Protein AF-A0A7S4ITC6-F1 (afdb_monomer)

Nearest PDB structures (foldseek):
  3l1w-assembly2_D  TM=6.563E-01  e=8.813E-04  Enterococcus faecalis
  4gyz-assembly8_H  TM=6.339E-01  e=5.397E-04  Mus musculus
  6ca4-assembly1_A  TM=6.425E-01  e=2.498E-03  Danio rerio
  5inn-assembly4_D  TM=6.369E-01  e=2.498E-03  Mus musculus
  5dv4-assembly1_A  TM=5.876E-01  e=3.394E-03  Homo sapiens

Radius of gyration: 16.25 Å; Cα contacts (8 Å, |Δi|>4): 247; chains: 1; bounding box: 43×25×54 Å

Solvent-accessible surface area (backbone atoms only — not comparable to full-atom values): 7903 Å² total; per-residue (Å²): 94,86,51,80,54,91,83,50,79,41,60,42,39,45,44,81,47,75,46,95,89,82,39,57,37,37,37,36,42,44,42,39,44,58,38,47,46,88,94,68,83,49,81,38,75,72,30,62,71,61,44,56,62,59,28,28,52,43,48,54,51,50,54,57,61,51,48,76,75,47,54,98,87,50,88,62,48,41,36,42,31,39,39,49,63,40,43,65,88,30,58,40,44,45,49,44,43,76,75,57,28,43,53,56,41,75,77,75,50,88,68,72,70,43,75,48,73,35,83,97,57,82,41,69,52,71,43,34,23,63,45,39,31,33,47,73,84,129

Secondary structure (DSSP, 8-state):
-EE--SSSSS-EEEEEEEETTTEEEEEEEEE---S--TTT----HHHHHHTHHHHHHHHHHHHHHHHTTS-TT-PPPEEEEEE-SS-TTSHHHHHHHHTTEEEHHHHH-----EEEEEGGGTEEEEE--EEEEEEPP-

Structure (mmCIF, N/CA/C/O backbone):
data_AF-A0A7S4ITC6-F1
#
_entry.id   AF-A0A7S4ITC6-F1
#
loop_
_atom_site.group_PDB
_atom_site.id
_atom_site.type_symbol
_a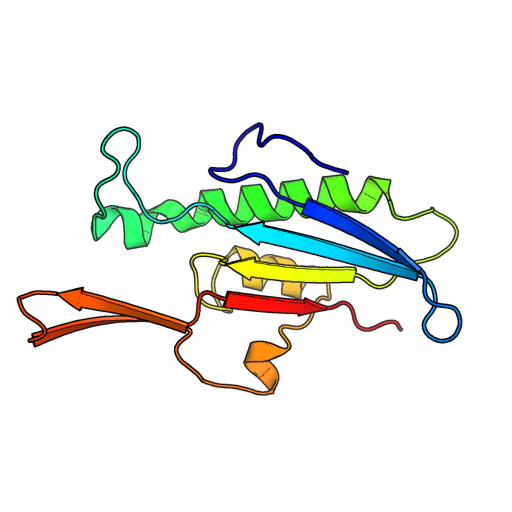tom_site.label_atom_id
_atom_site.label_alt_id
_atom_site.label_comp_id
_atom_site.label_asym_id
_atom_site.label_entity_id
_atom_site.label_seq_id
_atom_site.pdbx_PDB_ins_code
_atom_site.Cartn_x
_atom_site.Cartn_y
_atom_site.Cartn_z
_atom_site.occupancy
_atom_site.B_iso_or_equiv
_atom_site.auth_seq_id
_atom_site.auth_comp_id
_atom_site.auth_asym_id
_atom_site.auth_atom_id
_atom_site.pdbx_PDB_model_num
ATOM 1 N N . SER A 1 1 ? -0.073 11.551 12.555 1.00 52.06 1 SER A N 1
ATOM 2 C CA . SER A 1 1 ? 1.293 12.046 12.829 1.00 52.06 1 SER A CA 1
ATOM 3 C C . SER A 1 1 ? 2.057 12.149 11.516 1.00 52.06 1 SER A C 1
ATOM 5 O O . SER A 1 1 ? 1.748 11.417 10.582 1.00 52.06 1 SER A O 1
ATOM 7 N N . TRP A 1 2 ? 3.021 13.067 11.420 1.00 44.50 2 TRP A N 1
ATOM 8 C CA . TRP A 1 2 ? 3.967 13.130 10.300 1.00 44.50 2 TRP A CA 1
ATOM 9 C C . TRP A 1 2 ? 5.274 12.471 10.745 1.00 44.50 2 TRP A C 1
ATOM 11 O O . TRP A 1 2 ? 5.819 12.856 11.779 1.00 44.50 2 TRP A O 1
ATOM 21 N N . SER A 1 3 ? 5.737 11.466 10.004 1.00 51.53 3 SER A N 1
ATOM 22 C CA . SER A 1 3 ? 6.979 10.740 10.284 1.00 51.53 3 SER A CA 1
ATOM 23 C C . SER A 1 3 ? 7.919 10.953 9.092 1.00 51.53 3 SER A C 1
ATOM 25 O O . SER A 1 3 ? 7.565 10.578 7.968 1.00 51.53 3 SER A O 1
ATOM 27 N N . PRO A 1 4 ? 9.073 11.624 9.265 1.00 45.66 4 PRO A N 1
ATOM 28 C CA . PRO A 1 4 ? 10.032 11.764 8.186 1.00 45.66 4 PRO A CA 1
ATOM 29 C C . PRO A 1 4 ? 10.557 10.383 7.807 1.00 45.66 4 PRO A C 1
ATOM 31 O O . PRO A 1 4 ? 10.852 9.542 8.656 1.00 45.66 4 PRO A O 1
ATOM 34 N N . SER A 1 5 ? 10.708 10.161 6.509 1.00 45.00 5 SER A N 1
ATOM 35 C CA . SER A 1 5 ? 11.366 8.963 6.026 1.00 45.00 5 SER A CA 1
ATOM 36 C C . SER A 1 5 ? 12.790 8.867 6.604 1.00 45.00 5 SER A C 1
ATOM 38 O O . SER A 1 5 ? 13.606 9.770 6.427 1.00 45.00 5 SER A O 1
ATOM 40 N N . THR A 1 6 ? 13.107 7.741 7.243 1.00 44.84 6 THR A N 1
ATOM 41 C CA . THR A 1 6 ? 14.492 7.367 7.574 1.00 44.84 6 THR A CA 1
ATOM 42 C C . THR A 1 6 ? 15.151 6.535 6.466 1.00 44.84 6 THR A C 1
ATOM 44 O O . THR A 1 6 ? 16.336 6.234 6.567 1.00 44.84 6 THR A O 1
ATOM 47 N N . CYS A 1 7 ? 14.391 6.114 5.446 1.00 42.72 7 CYS A N 1
ATOM 48 C CA . CYS A 1 7 ? 14.840 5.162 4.416 1.00 42.72 7 CYS A CA 1
ATOM 49 C C . CYS A 1 7 ? 13.994 5.107 3.119 1.00 42.72 7 CYS A C 1
ATOM 51 O O . CYS A 1 7 ? 14.491 4.598 2.121 1.00 42.72 7 CYS A O 1
ATOM 53 N N . GLY A 1 8 ? 12.781 5.668 3.093 1.00 49.81 8 GLY A N 1
ATOM 54 C CA . GLY A 1 8 ? 11.960 5.836 1.885 1.00 49.81 8 GLY A CA 1
ATOM 55 C C . GLY A 1 8 ? 12.209 7.158 1.143 1.00 49.81 8 GLY A C 1
ATOM 56 O O . GLY A 1 8 ? 12.824 8.094 1.659 1.00 49.81 8 GLY A O 1
ATOM 57 N N . TRP A 1 9 ? 11.716 7.285 -0.086 1.00 56.00 9 TRP A N 1
ATOM 58 C CA . TRP A 1 9 ? 11.929 8.523 -0.851 1.00 56.00 9 TRP A CA 1
ATOM 59 C C . TRP A 1 9 ? 10.960 9.655 -0.490 1.00 56.00 9 TRP A C 1
ATOM 61 O O . TRP A 1 9 ? 11.309 10.828 -0.622 1.00 56.00 9 TRP A O 1
ATOM 71 N N . PHE A 1 10 ? 9.774 9.301 0.010 1.00 69.31 10 PHE A N 1
ATOM 72 C CA . PHE A 1 10 ? 8.707 10.236 0.357 1.00 69.31 10 PHE A CA 1
ATOM 73 C C . PHE A 1 10 ? 8.187 9.994 1.783 1.00 69.31 10 PHE A C 1
ATOM 75 O O . PHE A 1 10 ? 8.225 8.862 2.272 1.00 69.31 10 PHE A O 1
ATOM 82 N N . PRO A 1 11 ? 7.713 11.043 2.479 1.00 75.88 11 PRO A N 1
ATOM 83 C CA . PRO A 1 11 ? 7.089 10.891 3.788 1.00 75.88 11 PRO A CA 1
ATOM 84 C C . PRO A 1 11 ? 5.747 10.152 3.673 1.00 75.88 11 PRO A C 1
ATOM 86 O O . PRO A 1 11 ? 4.926 10.483 2.817 1.00 75.88 11 PRO A O 1
ATOM 89 N N . GLY A 1 12 ? 5.513 9.190 4.565 1.00 81.12 12 GLY A N 1
ATOM 90 C CA . GLY A 1 12 ? 4.211 8.554 4.773 1.00 81.12 12 GLY A CA 1
ATOM 91 C C . GLY A 1 12 ? 3.378 9.328 5.794 1.00 81.12 12 GLY A C 1
ATOM 92 O O . GLY A 1 12 ? 3.916 10.053 6.637 1.00 81.12 12 GLY A O 1
ATOM 93 N N . TRP A 1 13 ? 2.054 9.232 5.689 1.00 88.12 13 TRP A N 1
ATOM 94 C CA . TRP A 1 13 ? 1.126 9.920 6.590 1.00 88.12 13 TRP A CA 1
ATOM 95 C C . TRP A 1 13 ? 0.244 8.893 7.284 1.00 88.12 13 TRP A C 1
ATOM 97 O O . TRP A 1 13 ? -0.478 8.161 6.614 1.00 88.12 13 TRP A O 1
ATOM 107 N N . ILE A 1 14 ? 0.275 8.875 8.619 1.00 90.56 14 ILE A N 1
ATOM 108 C CA . ILE A 1 14 ? -0.646 8.076 9.432 1.00 90.56 14 ILE A CA 1
ATOM 109 C C . ILE A 1 14 ? -1.702 9.011 10.012 1.00 90.56 14 ILE A C 1
ATOM 111 O O . ILE A 1 14 ? -1.385 9.958 10.745 1.00 90.56 14 ILE A O 1
ATOM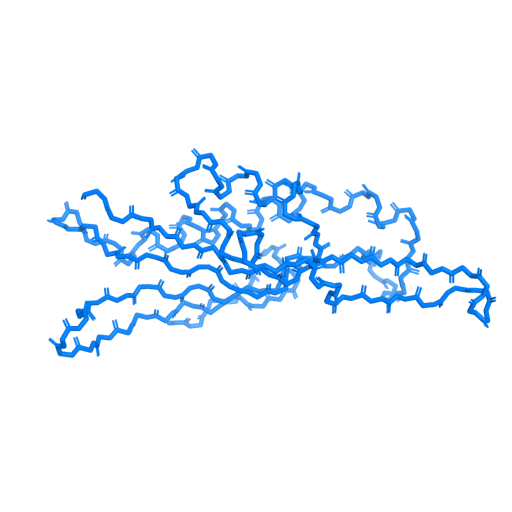 115 N N . VAL A 1 15 ? -2.960 8.737 9.696 1.00 92.38 15 VAL A N 1
ATOM 116 C CA . VAL A 1 15 ? -4.130 9.460 10.187 1.00 92.38 15 VAL A CA 1
ATOM 117 C C . VAL A 1 15 ? -5.005 8.479 10.951 1.00 92.38 15 VAL A C 1
ATOM 119 O O . VAL A 1 15 ? -5.475 7.498 10.391 1.00 92.38 15 VAL A O 1
ATOM 122 N N . GLN A 1 16 ? -5.238 8.758 12.229 1.00 92.56 16 GLN A N 1
ATOM 123 C CA . GLN A 1 16 ? -6.288 8.094 12.989 1.00 92.56 16 GLN A CA 1
ATOM 124 C C . GLN A 1 16 ? -7.537 8.964 12.899 1.00 92.56 16 GLN A C 1
ATOM 126 O O . GLN A 1 16 ? -7.557 10.080 13.420 1.00 92.56 16 GLN A O 1
ATOM 131 N N . ALA A 1 17 ? -8.547 8.470 12.194 1.00 91.38 17 ALA A N 1
ATOM 132 C CA . ALA A 1 17 ? -9.843 9.116 12.082 1.00 91.38 17 ALA A CA 1
ATOM 133 C C . ALA A 1 17 ? -10.830 8.442 13.034 1.00 91.38 17 ALA A C 1
ATOM 135 O O . ALA A 1 17 ? -10.739 7.240 13.289 1.00 91.38 17 ALA A O 1
ATOM 136 N N . LYS A 1 18 ? -11.770 9.224 13.558 1.00 92.62 18 LYS A N 1
ATOM 137 C CA . LYS A 1 18 ? -12.880 8.730 14.365 1.00 92.62 18 LYS A CA 1
ATOM 138 C C . LYS A 1 18 ? -14.156 9.395 13.893 1.00 92.62 18 LYS A C 1
ATOM 140 O O . LYS A 1 18 ? -14.222 10.620 13.840 1.00 92.62 18 LYS A O 1
ATOM 145 N N . GLU A 1 19 ? -15.132 8.573 13.565 1.00 89.44 19 GLU A N 1
ATOM 146 C CA . GLU A 1 19 ? -16.468 8.974 13.147 1.00 89.44 19 GLU A CA 1
ATOM 147 C C . GLU A 1 19 ? -17.476 8.274 14.081 1.00 89.44 19 GLU A C 1
ATOM 149 O O . GLU A 1 19 ? -17.168 7.214 14.636 1.00 89.44 19 GLU A O 1
ATOM 154 N N . GLU A 1 20 ? -18.616 8.904 14.363 1.00 88.12 20 GLU A N 1
ATOM 155 C CA . GLU A 1 20 ? -19.548 8.448 15.401 1.00 88.12 20 GLU A CA 1
ATOM 156 C C . GLU A 1 20 ? -20.232 7.117 15.054 1.00 88.12 20 GLU A C 1
ATOM 158 O O . GLU A 1 20 ? -20.420 6.286 15.944 1.00 88.12 20 GLU A O 1
ATOM 163 N N . GLU A 1 21 ? -20.560 6.885 13.784 1.00 89.50 21 GLU A N 1
ATOM 164 C CA . GLU A 1 21 ? -21.270 5.695 13.306 1.00 89.50 21 GLU A CA 1
ATOM 165 C C . GLU A 1 21 ? -20.312 4.586 12.847 1.00 89.50 21 GLU A C 1
ATOM 167 O O . GLU A 1 21 ? -20.588 3.401 13.042 1.00 89.50 21 GLU A O 1
ATOM 172 N N . ILE A 1 22 ? -19.174 4.958 12.256 1.00 83.69 22 ILE A N 1
ATOM 173 C CA . ILE A 1 22 ? -18.203 4.017 11.671 1.00 83.69 22 ILE A CA 1
ATOM 174 C C . ILE A 1 22 ? -17.143 3.581 12.698 1.00 83.69 22 ILE A C 1
ATOM 176 O O . ILE A 1 22 ? -16.567 2.496 12.594 1.00 83.69 22 ILE A O 1
ATOM 180 N N . GLY A 1 23 ? -16.888 4.403 13.718 1.00 89.88 23 GLY A N 1
ATOM 181 C CA . GLY A 1 23 ? -15.850 4.163 14.714 1.00 89.88 23 GLY A CA 1
ATOM 182 C C . GLY A 1 23 ? -14.476 4.686 14.289 1.00 89.88 23 GLY A C 1
ATOM 183 O O . GLY A 1 23 ? -14.350 5.698 13.600 1.00 89.88 23 GLY A O 1
ATOM 184 N N . GLU A 1 24 ? -13.417 4.045 14.783 1.00 93.50 24 GLU A N 1
ATOM 185 C CA . GLU A 1 24 ? -12.034 4.460 14.516 1.00 93.50 24 GLU A CA 1
ATOM 186 C C . GLU A 1 24 ? -11.472 3.745 13.286 1.00 93.50 24 GLU A C 1
ATOM 188 O O . GLU A 1 24 ? -11.705 2.553 13.104 1.00 93.50 24 GLU A O 1
ATOM 193 N N . ILE A 1 25 ? -10.694 4.460 12.472 1.00 93.38 25 ILE A N 1
ATOM 194 C CA . ILE A 1 25 ? -9.971 3.922 11.313 1.00 93.38 25 ILE A CA 1
ATOM 195 C C . ILE A 1 25 ? -8.544 4.469 11.328 1.00 93.38 25 ILE A C 1
ATOM 197 O O . ILE A 1 25 ? -8.321 5.652 11.599 1.00 93.38 25 ILE A O 1
ATOM 201 N N . LEU A 1 26 ? -7.575 3.618 10.997 1.00 94.31 26 LEU A N 1
ATOM 202 C CA . LEU A 1 26 ? -6.204 4.024 10.706 1.00 94.31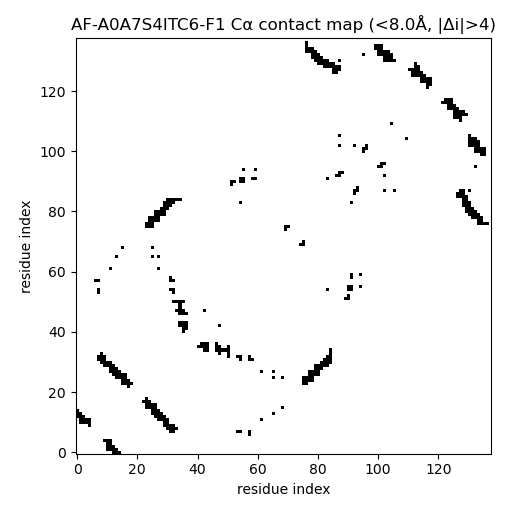 26 LEU A CA 1
ATOM 203 C C . LEU A 1 26 ? -6.004 4.097 9.193 1.00 94.31 26 LEU A C 1
ATOM 205 O O . LEU A 1 26 ? -6.106 3.094 8.496 1.00 94.31 26 LEU A O 1
ATOM 209 N N . LEU A 1 27 ? -5.687 5.284 8.691 1.00 95.06 27 LEU A N 1
ATOM 210 C CA . LEU A 1 27 ? -5.312 5.514 7.304 1.00 95.06 27 LEU A CA 1
ATOM 211 C C . LEU A 1 27 ? -3.804 5.743 7.214 1.00 95.06 27 LEU A C 1
ATOM 213 O O . LEU A 1 27 ? -3.271 6.673 7.817 1.00 95.06 27 LEU A O 1
ATOM 217 N N . LEU A 1 28 ? -3.137 4.927 6.410 1.00 94.69 28 LEU A N 1
ATOM 218 C CA . LEU A 1 28 ? -1.761 5.110 5.985 1.00 94.69 28 LEU A CA 1
ATOM 219 C C . LEU A 1 28 ? -1.753 5.548 4.519 1.00 94.69 28 LEU A C 1
ATOM 221 O O . LEU A 1 28 ? -2.076 4.762 3.633 1.00 94.69 28 LEU A O 1
ATOM 225 N N . ASN A 1 29 ? -1.360 6.792 4.258 1.00 94.94 29 ASN A N 1
ATOM 226 C CA . ASN A 1 29 ? -1.104 7.270 2.903 1.00 94.94 29 ASN A CA 1
ATOM 227 C C . ASN A 1 29 ? 0.393 7.158 2.578 1.00 94.94 29 ASN A C 1
ATOM 229 O O . ASN A 1 29 ? 1.223 7.711 3.308 1.00 94.94 29 ASN A O 1
ATOM 233 N N . VAL A 1 30 ? 0.735 6.464 1.492 1.00 92.56 30 VAL A N 1
ATOM 234 C CA . VAL A 1 30 ? 2.117 6.207 1.063 1.00 92.56 30 VAL A CA 1
ATOM 235 C C . VAL A 1 30 ? 2.405 6.763 -0.326 1.00 92.56 30 VAL A C 1
ATOM 237 O O . VAL A 1 30 ? 1.531 6.888 -1.176 1.00 92.56 30 VAL A O 1
ATOM 240 N N . HIS A 1 31 ? 3.678 7.051 -0.561 1.00 91.25 31 HIS A N 1
ATOM 241 C CA . HIS A 1 31 ? 4.244 7.182 -1.895 1.00 91.25 31 HIS A CA 1
ATOM 242 C C . HIS A 1 31 ? 5.568 6.411 -1.872 1.00 91.25 31 HIS A C 1
ATOM 244 O O . HIS A 1 31 ? 6.563 6.876 -1.316 1.00 91.25 31 HIS A O 1
ATOM 250 N N . LEU A 1 32 ? 5.562 5.173 -2.362 1.00 88.56 32 LEU A N 1
ATOM 251 C CA . LEU A 1 32 ? 6.724 4.286 -2.275 1.00 88.56 32 LEU A CA 1
ATOM 252 C C . LEU A 1 32 ? 7.788 4.674 -3.297 1.00 88.56 32 LEU A C 1
ATOM 254 O O . LEU A 1 32 ? 7.496 5.335 -4.291 1.00 88.56 32 LEU A O 1
ATOM 258 N N . ARG A 1 33 ? 9.032 4.242 -3.057 1.00 83.06 33 ARG A N 1
ATOM 259 C CA . ARG A 1 33 ? 10.192 4.576 -3.891 1.00 83.06 33 ARG A CA 1
ATOM 260 C C . ARG A 1 33 ? 9.913 4.351 -5.395 1.00 83.06 33 ARG A C 1
ATOM 262 O O . ARG A 1 33 ? 9.755 3.197 -5.812 1.00 83.06 33 ARG A O 1
ATOM 269 N N . PRO A 1 34 ? 9.917 5.409 -6.232 1.00 76.12 34 PRO A N 1
ATOM 270 C CA . PRO A 1 34 ? 9.849 5.249 -7.673 1.00 76.12 34 PRO A CA 1
ATOM 271 C C . PRO A 1 34 ? 11.107 4.569 -8.215 1.00 76.12 34 PRO A C 1
ATOM 273 O O . PRO A 1 34 ? 12.164 4.568 -7.578 1.00 76.12 34 PRO A O 1
ATOM 276 N N . PRO A 1 35 ? 11.031 4.001 -9.421 1.00 70.44 35 PRO A N 1
ATOM 277 C CA . PRO A 1 35 ? 12.178 3.396 -10.077 1.00 70.44 35 PRO A CA 1
ATOM 278 C C . PRO A 1 35 ? 13.121 4.439 -10.701 1.00 70.44 35 PRO A C 1
ATOM 280 O O . PRO A 1 35 ? 13.241 4.548 -11.925 1.00 70.44 35 PRO A O 1
ATOM 283 N N . LEU A 1 36 ? 13.783 5.245 -9.872 1.00 66.19 36 LEU A N 1
ATOM 284 C CA . LEU A 1 36 ? 14.773 6.217 -10.339 1.00 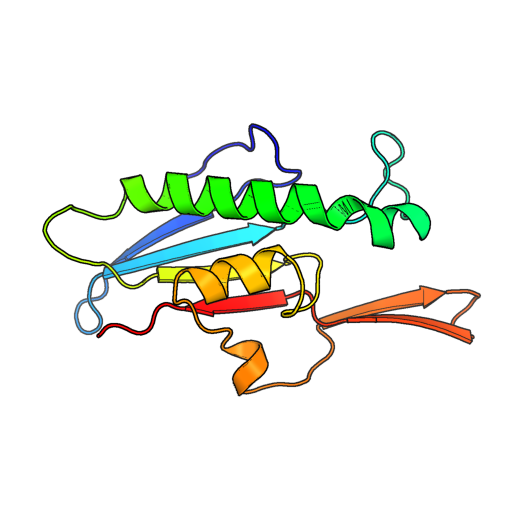66.19 36 LEU A CA 1
ATOM 285 C C . LEU A 1 36 ? 16.168 5.898 -9.760 1.00 66.19 36 LEU A C 1
ATOM 287 O O . LEU A 1 36 ? 16.270 5.564 -8.575 1.00 66.19 36 LEU A O 1
ATOM 291 N N . PRO A 1 37 ? 17.247 6.106 -10.543 1.00 56.56 37 PRO A N 1
ATOM 292 C CA . PRO A 1 37 ? 18.614 5.958 -10.076 1.00 56.56 37 PRO A CA 1
ATOM 293 C C . PRO A 1 37 ? 18.953 6.928 -8.962 1.00 56.56 37 PRO A C 1
ATOM 295 O O . PRO A 1 37 ? 18.671 8.131 -9.043 1.00 56.56 37 PRO A O 1
ATOM 298 N N . ALA A 1 38 ? 19.652 6.401 -7.957 1.00 54.59 38 ALA A N 1
ATOM 299 C CA . ALA A 1 38 ? 20.228 7.196 -6.887 1.00 54.59 38 ALA A CA 1
ATOM 300 C C . ALA A 1 38 ? 21.093 8.326 -7.478 1.00 54.59 38 ALA A C 1
ATOM 302 O O . ALA A 1 38 ? 22.029 8.089 -8.240 1.00 54.59 38 ALA A O 1
ATOM 303 N N . GLY A 1 39 ? 20.752 9.573 -7.147 1.00 51.84 39 GLY A N 1
ATOM 304 C CA . GLY A 1 39 ? 21.573 10.750 -7.441 1.00 51.84 39 GLY A CA 1
ATOM 305 C C . GLY A 1 39 ? 21.395 11.407 -8.813 1.00 51.84 39 GLY A C 1
ATOM 306 O O . GLY A 1 39 ? 21.934 12.492 -9.004 1.00 51.84 39 GLY A O 1
ATOM 307 N N . THR A 1 40 ? 20.638 10.831 -9.757 1.00 59.44 40 THR A N 1
ATOM 308 C CA . THR A 1 40 ? 20.451 11.466 -11.085 1.00 59.44 40 THR A CA 1
ATOM 309 C C . THR A 1 40 ? 19.069 12.077 -11.293 1.00 59.44 40 THR A C 1
ATOM 311 O O . THR A 1 40 ? 18.925 12.952 -12.145 1.00 59.44 40 THR A O 1
ATOM 314 N N . GLY A 1 41 ? 18.052 11.615 -10.551 1.00 57.84 41 GLY A N 1
ATOM 315 C CA . GLY A 1 41 ? 16.662 12.066 -10.704 1.00 57.84 41 GLY A CA 1
ATOM 316 C C . GLY A 1 41 ? 16.060 11.789 -12.089 1.00 57.84 41 GLY A C 1
ATOM 317 O O . GLY A 1 41 ? 15.005 12.326 -12.411 1.00 57.84 41 GLY A O 1
ATOM 318 N N . ARG A 1 42 ? 16.729 10.985 -12.930 1.00 60.62 42 ARG A N 1
ATOM 319 C CA . ARG A 1 42 ? 16.302 10.683 -14.301 1.00 60.62 42 ARG A CA 1
ATOM 320 C C . ARG A 1 42 ? 15.775 9.257 -14.391 1.00 60.62 42 ARG A C 1
ATOM 322 O O . ARG A 1 42 ? 16.512 8.345 -14.034 1.00 60.62 42 ARG A O 1
ATOM 329 N N . PRO A 1 43 ? 14.560 9.030 -14.902 1.00 60.72 43 PRO A N 1
ATOM 330 C CA . PRO A 1 43 ? 14.017 7.683 -15.010 1.00 60.72 43 PRO A CA 1
ATOM 331 C C . PRO A 1 43 ? 14.865 6.796 -15.932 1.00 60.72 43 PRO A C 1
ATOM 333 O O . PRO A 1 43 ? 15.289 7.216 -17.008 1.00 60.72 43 PRO A O 1
ATOM 336 N N . SER A 1 44 ? 15.126 5.565 -15.485 1.00 66.25 44 SER A N 1
ATOM 337 C CA . SER A 1 44 ? 15.902 4.549 -16.204 1.00 66.25 44 SER A CA 1
ATOM 338 C C . SER A 1 44 ? 15.137 3.230 -16.226 1.00 66.25 44 SER A C 1
ATOM 340 O O . SER A 1 44 ? 14.611 2.792 -15.206 1.00 66.25 44 SER A O 1
ATOM 342 N N . ILE A 1 45 ? 15.113 2.562 -17.382 1.00 62.88 45 ILE A N 1
ATOM 343 C CA . ILE A 1 45 ? 14.446 1.260 -17.549 1.00 62.88 45 ILE A CA 1
ATOM 344 C C . ILE A 1 45 ? 15.087 0.195 -16.647 1.00 62.88 45 ILE A C 1
ATOM 346 O O . ILE A 1 45 ? 14.400 -0.670 -16.121 1.00 62.88 45 ILE A O 1
ATOM 350 N N . THR A 1 46 ? 16.397 0.260 -16.410 1.00 64.75 46 THR A N 1
ATOM 351 C CA . THR A 1 46 ? 17.082 -0.696 -15.525 1.00 64.75 46 THR A CA 1
ATOM 352 C C . THR A 1 46 ? 16.592 -0.573 -14.080 1.00 64.75 46 THR A C 1
ATOM 354 O O . THR A 1 46 ? 16.371 -1.575 -13.405 1.00 64.75 46 THR A O 1
ATOM 357 N N . GLU A 1 47 ? 16.358 0.659 -13.632 1.00 67.06 47 GLU A N 1
ATOM 358 C CA . GLU A 1 47 ? 15.845 0.978 -12.293 1.00 67.06 47 GLU A CA 1
ATOM 359 C C . GLU A 1 47 ? 14.367 0.617 -12.144 1.00 67.06 47 GLU A C 1
ATOM 361 O O . GLU A 1 47 ? 13.942 0.145 -11.090 1.00 67.06 47 GLU A O 1
ATOM 366 N N . TYR A 1 48 ? 13.612 0.724 -13.242 1.00 61.91 48 TYR A N 1
ATOM 367 C CA . TYR A 1 48 ? 12.240 0.221 -13.360 1.00 61.91 48 TYR A CA 1
ATOM 368 C C . TYR A 1 48 ? 12.104 -1.251 -12.971 1.00 61.91 48 TYR A C 1
ATOM 370 O O . TYR A 1 48 ? 11.097 -1.651 -12.381 1.00 61.91 48 TYR A O 1
ATOM 378 N N . PHE A 1 49 ? 13.144 -2.053 -13.194 1.00 63.44 49 PHE A N 1
ATOM 379 C CA . PHE A 1 49 ? 13.137 -3.458 -12.805 1.00 63.44 49 PHE A CA 1
ATOM 380 C C . PHE A 1 49 ? 13.834 -3.760 -11.466 1.00 63.44 49 PHE A C 1
ATOM 382 O O . PHE A 1 49 ? 13.547 -4.813 -10.891 1.00 63.44 49 PHE A O 1
ATOM 389 N N . SER A 1 50 ? 14.688 -2.876 -10.928 1.00 64.94 50 SER A N 1
ATOM 390 C CA . SER A 1 50 ? 15.531 -3.172 -9.753 1.00 64.94 50 SER A CA 1
ATOM 391 C C . SER A 1 50 ? 15.005 -2.659 -8.402 1.00 64.94 50 SER A C 1
ATOM 393 O O . SER A 1 50 ? 15.297 -3.288 -7.384 1.00 64.94 50 SER A O 1
ATOM 395 N N . SER A 1 51 ? 14.178 -1.606 -8.349 1.00 62.50 51 SER A N 1
ATOM 396 C CA . SER A 1 51 ? 13.725 -0.961 -7.091 1.00 62.50 51 SER A CA 1
ATOM 397 C C . SER A 1 51 ? 12.699 -1.758 -6.260 1.00 62.50 51 SER A C 1
ATOM 399 O O . SER A 1 51 ? 12.189 -1.292 -5.241 1.00 62.50 51 SER A O 1
ATOM 401 N N . ARG A 1 52 ? 12.393 -2.996 -6.663 1.00 67.00 52 ARG A N 1
ATOM 402 C CA . ARG A 1 52 ? 11.305 -3.817 -6.100 1.00 67.00 52 ARG A CA 1
ATOM 403 C C . ARG A 1 52 ? 11.492 -4.185 -4.624 1.00 67.00 52 ARG A C 1
ATOM 405 O O . ARG A 1 52 ? 10.508 -4.406 -3.929 1.00 67.00 52 ARG A O 1
ATOM 412 N N . ASN A 1 53 ? 12.732 -4.341 -4.155 1.00 74.94 53 ASN A N 1
ATOM 413 C CA . ASN A 1 53 ? 13.000 -4.717 -2.759 1.00 74.94 53 ASN A CA 1
ATOM 414 C C . ASN A 1 53 ? 12.810 -3.544 -1.796 1.00 74.94 53 ASN A C 1
ATOM 416 O O . ASN A 1 53 ? 12.270 -3.743 -0.712 1.00 74.94 53 ASN A O 1
ATOM 420 N N . ASP A 1 54 ? 13.205 -2.345 -2.213 1.00 80.06 54 ASP A N 1
ATOM 421 C CA . ASP A 1 54 ? 13.149 -1.144 -1.380 1.00 80.06 54 ASP A CA 1
ATOM 422 C C . ASP A 1 54 ? 11.700 -0.797 -1.031 1.00 80.06 54 ASP A C 1
ATOM 424 O O . ASP A 1 54 ? 11.374 -0.561 0.126 1.00 80.06 54 ASP A O 1
ATOM 428 N N . ARG A 1 55 ? 10.792 -0.902 -2.008 1.00 85.50 55 ARG A N 1
ATOM 429 C CA . ARG A 1 55 ? 9.357 -0.664 -1.794 1.00 85.50 55 ARG A CA 1
ATOM 430 C C . ARG A 1 55 ? 8.732 -1.611 -0.770 1.00 85.50 55 ARG A C 1
ATOM 432 O O . ARG A 1 55 ? 7.859 -1.197 -0.007 1.00 85.50 55 ARG A O 1
ATOM 439 N N . LYS A 1 56 ? 9.168 -2.878 -0.746 1.00 89.06 56 LYS A N 1
ATOM 440 C CA . LYS A 1 56 ? 8.715 -3.864 0.248 1.00 89.06 56 LYS A CA 1
ATOM 441 C C . LYS A 1 56 ? 9.190 -3.474 1.647 1.00 89.06 56 LYS A C 1
ATOM 443 O O . LYS A 1 56 ? 8.412 -3.527 2.589 1.00 89.06 56 LYS A O 1
ATOM 448 N N . GLN A 1 57 ? 10.452 -3.070 1.770 1.00 87.75 57 GLN A N 1
ATOM 449 C CA . GLN A 1 57 ? 11.019 -2.643 3.050 1.00 87.75 57 GLN A CA 1
ATOM 450 C C . GLN A 1 57 ? 10.333 -1.373 3.568 1.00 87.75 57 GLN A C 1
ATOM 452 O O . GLN A 1 57 ? 10.009 -1.298 4.752 1.00 87.75 57 GLN A O 1
ATOM 457 N N . ASP A 1 58 ? 10.043 -0.417 2.681 1.00 86.56 58 ASP A N 1
ATOM 458 C CA . ASP A 1 58 ? 9.297 0.795 3.024 1.00 86.56 58 ASP A CA 1
ATOM 459 C C . ASP A 1 58 ? 7.906 0.456 3.575 1.00 86.56 58 ASP A C 1
ATOM 461 O O . ASP A 1 58 ? 7.530 0.949 4.639 1.00 86.56 58 ASP A O 1
ATOM 465 N N . ILE A 1 59 ? 7.144 -0.412 2.893 1.00 91.06 59 ILE A N 1
ATOM 466 C CA . ILE A 1 59 ? 5.796 -0.763 3.358 1.00 91.06 59 ILE A CA 1
ATOM 467 C C . ILE A 1 59 ? 5.826 -1.583 4.655 1.00 91.06 59 ILE A C 1
ATOM 469 O O . ILE A 1 59 ? 5.008 -1.345 5.538 1.00 91.06 59 ILE A O 1
ATOM 473 N N . GLU A 1 60 ? 6.789 -2.495 4.820 1.00 91.75 60 GLU A N 1
ATOM 474 C CA . GLU A 1 60 ? 6.975 -3.258 6.061 1.00 91.75 60 GLU A CA 1
ATOM 475 C C . GLU A 1 60 ? 7.239 -2.330 7.249 1.00 91.75 60 GLU A C 1
ATOM 477 O O . GLU A 1 60 ? 6.619 -2.483 8.303 1.00 91.75 60 GLU A O 1
ATOM 482 N N . LYS A 1 61 ? 8.102 -1.325 7.066 1.00 87.69 61 LYS A N 1
ATOM 483 C CA . LYS A 1 61 ? 8.377 -0.320 8.093 1.00 87.69 61 LYS A CA 1
ATOM 484 C C . LYS A 1 61 ? 7.140 0.502 8.433 1.00 87.69 61 LYS A C 1
ATOM 486 O O . LYS A 1 61 ? 6.854 0.698 9.612 1.00 87.69 61 LYS A O 1
ATOM 491 N N . TRP A 1 62 ? 6.384 0.955 7.433 1.00 89.25 62 TRP A N 1
ATOM 492 C CA . TRP A 1 62 ? 5.158 1.707 7.696 1.00 89.25 62 TRP A CA 1
ATOM 493 C C . TRP A 1 62 ? 4.113 0.882 8.441 1.00 89.25 62 TRP A C 1
ATOM 495 O O . TRP A 1 62 ? 3.474 1.405 9.350 1.00 89.25 62 TRP A O 1
ATOM 505 N N . MET A 1 63 ? 3.976 -0.406 8.122 1.00 90.94 63 MET A N 1
ATOM 506 C CA . MET A 1 63 ? 3.076 -1.293 8.861 1.00 90.94 63 MET A CA 1
ATOM 507 C C . MET A 1 63 ? 3.532 -1.507 10.310 1.00 90.94 63 MET A C 1
ATOM 509 O O . MET A 1 63 ? 2.691 -1.553 11.206 1.00 90.94 63 MET A O 1
ATOM 513 N N . GLN A 1 64 ? 4.843 -1.567 10.568 1.00 89.94 64 GLN A N 1
ATOM 514 C CA . GLN A 1 64 ? 5.377 -1.592 11.936 1.00 89.94 64 GLN A CA 1
ATOM 515 C C . GLN A 1 64 ? 5.087 -0.286 12.690 1.00 89.94 64 GLN A C 1
ATOM 517 O O . GLN A 1 64 ? 4.666 -0.334 13.842 1.00 89.94 64 GLN A O 1
ATOM 522 N N . GLU A 1 65 ? 5.264 0.877 12.054 1.00 87.81 65 GLU A N 1
ATOM 523 C CA . GLU A 1 65 ? 4.927 2.171 12.666 1.00 87.81 65 GLU A CA 1
ATOM 524 C C . GLU A 1 65 ? 3.421 2.297 12.936 1.00 87.81 65 GLU A C 1
ATOM 526 O O . GLU A 1 65 ? 3.023 2.811 13.981 1.00 87.81 65 GLU A O 1
ATOM 531 N N . LEU A 1 66 ? 2.576 1.788 12.034 1.00 88.69 66 LEU A N 1
ATOM 532 C CA . LEU A 1 66 ? 1.123 1.790 12.194 1.00 88.69 66 LEU A CA 1
ATOM 533 C C . LEU A 1 66 ? 0.669 0.916 13.371 1.00 88.69 66 LEU A C 1
ATOM 535 O O . LEU A 1 66 ? -0.285 1.278 14.059 1.00 88.69 66 LEU A O 1
ATOM 539 N N . GLN A 1 67 ? 1.378 -0.179 13.658 1.00 87.25 67 GLN A N 1
ATOM 540 C CA . GLN A 1 67 ? 1.088 -1.039 14.808 1.00 87.25 67 GLN A CA 1
ATOM 541 C C . GLN A 1 67 ? 1.177 -0.285 16.144 1.00 87.25 67 GLN A C 1
ATOM 543 O O . GLN A 1 67 ? 0.435 -0.601 17.065 1.00 87.25 67 GLN A O 1
ATOM 548 N N . CYS A 1 68 ? 2.003 0.761 16.250 1.00 87.50 68 CYS A N 1
ATOM 549 C CA . CYS A 1 68 ? 2.077 1.597 17.454 1.00 87.50 68 CYS A CA 1
ATOM 550 C C . CYS A 1 68 ? 0.776 2.371 17.746 1.00 87.50 68 CYS A C 1
ATOM 552 O O . CYS A 1 68 ? 0.602 2.874 18.854 1.00 87.50 68 CYS A O 1
ATOM 554 N N . PHE A 1 69 ? -0.123 2.487 16.764 1.00 86.88 69 PHE A N 1
ATOM 555 C CA . PHE A 1 69 ? -1.438 3.118 16.905 1.00 86.88 69 PHE A CA 1
ATOM 556 C C . PHE A 1 69 ? -2.560 2.098 17.151 1.00 86.88 69 PHE A C 1
ATOM 558 O O . PHE A 1 69 ? -3.698 2.495 17.399 1.00 86.88 69 PHE A O 1
ATOM 565 N N . GLN A 1 70 ? -2.249 0.800 17.097 1.00 88.31 70 GLN A N 1
ATOM 566 C CA . GLN A 1 70 ? -3.175 -0.279 17.423 1.00 88.31 70 GLN A CA 1
ATOM 567 C C . GLN A 1 70 ? -3.094 -0.585 18.925 1.00 88.31 70 GLN A C 1
ATOM 569 O O . GLN A 1 70 ? -2.037 -0.997 19.403 1.00 88.31 70 GLN A O 1
ATOM 574 N N . PRO A 1 71 ? -4.173 -0.398 19.698 1.00 85.38 71 PRO A N 1
ATOM 575 C CA . PRO A 1 71 ? -4.193 -0.815 21.093 1.00 85.38 71 PRO A CA 1
ATOM 576 C C . PRO A 1 71 ? -4.270 -2.346 21.203 1.00 85.38 71 PRO A C 1
ATOM 578 O O . PRO A 1 71 ? -4.971 -2.997 20.433 1.00 85.38 71 PRO A O 1
ATOM 581 N N . ASP A 1 72 ? -3.658 -2.925 22.236 1.00 85.94 72 ASP A N 1
ATOM 582 C CA . ASP A 1 72 ? -3.684 -4.382 22.473 1.00 85.94 72 ASP A CA 1
ATOM 583 C C . ASP A 1 72 ? -5.097 -4.948 22.714 1.00 85.94 72 ASP A C 1
ATOM 585 O O . ASP A 1 72 ? -5.322 -6.156 22.670 1.00 85.94 72 ASP A O 1
ATOM 589 N N . THR A 1 73 ? -6.062 -4.076 23.010 1.00 85.69 73 THR A N 1
ATOM 590 C CA . THR A 1 73 ? -7.422 -4.439 23.420 1.00 85.69 73 THR A CA 1
ATOM 591 C C . THR A 1 73 ? -8.432 -4.472 22.280 1.00 85.69 73 THR A C 1
ATOM 593 O O . THR A 1 73 ? -9.529 -4.996 22.474 1.00 85.69 73 THR A O 1
ATOM 596 N N . LYS A 1 74 ? -8.111 -3.903 21.112 1.00 87.06 74 LYS A N 1
ATOM 597 C CA . LYS A 1 74 ? -9.001 -3.901 19.944 1.00 87.06 74 LYS A CA 1
ATOM 598 C C . LYS A 1 74 ? -8.216 -3.726 18.651 1.00 87.06 74 LYS A C 1
ATOM 600 O O . LYS A 1 74 ? -7.281 -2.937 18.586 1.00 87.06 74 LYS A O 1
ATOM 605 N N . GLN A 1 75 ? -8.667 -4.393 17.597 1.00 89.00 75 GLN A N 1
ATOM 606 C CA . GLN A 1 75 ? -8.140 -4.171 16.259 1.00 89.00 75 GLN A CA 1
ATOM 607 C C . GLN A 1 75 ? -8.897 -3.015 15.598 1.00 89.00 75 GLN A C 1
ATOM 609 O O . GLN A 1 75 ? -10.108 -3.089 15.404 1.00 89.00 75 GLN A O 1
ATOM 614 N N . ILE A 1 76 ? -8.191 -1.932 15.282 1.00 92.38 76 ILE A N 1
ATOM 615 C CA . ILE A 1 76 ? -8.728 -0.806 14.517 1.00 92.38 76 ILE A CA 1
ATOM 616 C C . ILE A 1 76 ? -8.598 -1.145 13.023 1.00 92.38 76 ILE A C 1
ATOM 618 O O . ILE A 1 76 ? -7.502 -1.523 12.597 1.00 92.38 76 ILE A O 1
ATOM 622 N N . PRO A 1 77 ? -9.664 -1.018 12.212 1.00 93.94 77 PRO A N 1
ATOM 623 C CA . PRO A 1 77 ? -9.581 -1.176 10.764 1.00 93.94 77 PRO A CA 1
ATOM 624 C C . PRO A 1 77 ? -8.494 -0.294 10.143 1.00 93.94 77 PRO A C 1
ATOM 626 O O . PRO A 1 77 ? -8.328 0.872 10.513 1.00 93.94 77 PRO A O 1
ATOM 629 N N . VAL A 1 78 ? -7.763 -0.855 9.183 1.00 94.94 78 VAL A N 1
ATOM 630 C CA . VAL A 1 78 ? -6.645 -0.197 8.504 1.00 94.94 78 VAL A CA 1
ATOM 631 C C . VAL A 1 78 ? -6.962 -0.014 7.029 1.00 94.94 78 VAL A C 1
ATOM 633 O O . VAL A 1 78 ? -7.405 -0.948 6.364 1.00 94.94 78 VAL A O 1
ATOM 636 N N . ILE A 1 79 ? -6.666 1.174 6.513 1.00 96.00 79 ILE A N 1
ATOM 637 C CA . ILE A 1 79 ? -6.620 1.488 5.088 1.00 96.00 79 ILE A CA 1
ATOM 638 C C . ILE A 1 79 ? -5.193 1.922 4.755 1.00 96.00 79 ILE A C 1
ATOM 640 O O . ILE A 1 79 ? -4.626 2.776 5.431 1.00 96.00 79 ILE A O 1
ATOM 644 N N . VAL A 1 80 ? -4.617 1.358 3.700 1.00 96.56 80 VAL A N 1
ATOM 645 C CA . VAL A 1 80 ? -3.315 1.742 3.154 1.00 96.56 80 VAL A CA 1
ATOM 646 C C . VAL A 1 80 ? -3.514 2.179 1.710 1.00 96.56 80 VAL A C 1
ATOM 648 O O . VAL A 1 80 ? -3.884 1.366 0.870 1.00 96.56 80 VAL A O 1
ATOM 651 N N . ALA A 1 81 ? -3.281 3.450 1.407 1.00 96.06 81 ALA A N 1
ATOM 652 C CA . ALA A 1 81 ? -3.580 4.026 0.099 1.00 96.06 81 ALA A CA 1
ATOM 653 C C . ALA A 1 81 ? -2.421 4.864 -0.448 1.00 96.06 81 ALA A C 1
ATOM 655 O O . ALA A 1 81 ? -1.601 5.370 0.315 1.00 96.06 81 ALA A O 1
ATOM 656 N N . GLY A 1 82 ? -2.370 5.026 -1.767 1.00 94.38 82 GLY A N 1
ATOM 657 C CA . GLY A 1 82 ? -1.462 5.955 -2.440 1.00 94.38 82 GLY A CA 1
ATOM 658 C C . GLY A 1 82 ? -0.707 5.317 -3.599 1.00 94.38 82 GLY A C 1
ATOM 659 O O . GLY A 1 82 ? -1.126 4.283 -4.117 1.00 94.38 82 GLY A O 1
ATOM 660 N N . ASP A 1 83 ? 0.407 5.936 -3.990 1.00 93.00 83 ASP A N 1
ATOM 661 C CA . ASP A 1 83 ? 1.233 5.496 -5.117 1.00 93.00 83 ASP A CA 1
ATOM 662 C C . ASP A 1 83 ? 2.298 4.499 -4.640 1.00 93.00 83 ASP A C 1
ATOM 664 O O . ASP A 1 83 ? 3.256 4.838 -3.940 1.00 93.00 83 ASP A O 1
ATOM 668 N N . PHE A 1 84 ? 2.145 3.236 -5.021 1.00 92.75 84 PHE A N 1
ATOM 669 C CA . PHE A 1 84 ? 3.090 2.175 -4.691 1.00 92.75 84 PHE A CA 1
ATOM 670 C C . PHE A 1 84 ? 4.246 2.098 -5.687 1.00 92.75 84 PHE A C 1
ATOM 672 O O . PHE A 1 84 ? 5.197 1.354 -5.451 1.00 92.75 84 PHE A O 1
ATOM 679 N N . ASN A 1 85 ? 4.190 2.826 -6.803 1.00 90.56 85 ASN A N 1
ATOM 680 C CA . ASN A 1 85 ? 5.119 2.719 -7.924 1.00 90.56 85 ASN A CA 1
ATOM 681 C C . ASN A 1 85 ? 5.257 1.284 -8.479 1.00 90.56 85 ASN A C 1
ATOM 683 O O . ASN A 1 85 ? 6.251 0.942 -9.129 1.00 90.56 85 ASN A O 1
ATOM 687 N N . GLU A 1 86 ? 4.289 0.405 -8.212 1.00 89.00 86 GLU A N 1
ATOM 688 C CA . GLU A 1 86 ? 4.252 -0.964 -8.718 1.00 89.00 86 GLU A CA 1
ATOM 689 C C . GLU A 1 86 ? 2.845 -1.520 -8.814 1.00 89.00 86 GLU A C 1
ATOM 691 O O . GLU A 1 86 ? 1.940 -1.042 -8.143 1.00 89.00 86 GLU A O 1
ATOM 696 N N . GLU A 1 87 ? 2.668 -2.548 -9.641 1.00 89.94 87 GLU A N 1
ATOM 697 C CA . GLU A 1 87 ? 1.392 -3.249 -9.736 1.00 89.94 87 GLU A CA 1
ATOM 698 C C . GLU A 1 87 ? 1.023 -3.982 -8.450 1.00 89.94 87 GLU A C 1
ATOM 700 O O . GLU A 1 87 ? 1.876 -4.309 -7.626 1.00 89.94 87 GLU A O 1
ATOM 705 N N . SER A 1 88 ? -0.258 -4.331 -8.329 1.00 85.31 88 SER A N 1
ATOM 706 C CA . SER A 1 88 ? -0.789 -5.040 -7.165 1.00 85.31 88 SER A CA 1
ATOM 707 C C . SER A 1 88 ? -0.045 -6.348 -6.892 1.00 85.31 88 SER A C 1
ATOM 709 O O . SER A 1 88 ? 0.214 -6.689 -5.739 1.00 85.31 88 SER A O 1
ATOM 711 N N . ILE A 1 89 ? 0.373 -7.072 -7.936 1.00 88.50 89 ILE A N 1
ATOM 712 C CA . ILE A 1 89 ? 1.173 -8.307 -7.832 1.00 88.50 89 ILE A CA 1
ATOM 713 C C . ILE A 1 89 ? 2.648 -8.064 -7.454 1.00 88.50 89 ILE A C 1
ATOM 715 O O . ILE A 1 89 ? 3.422 -9.012 -7.323 1.00 88.50 89 ILE A O 1
ATOM 719 N N . GLY A 1 90 ? 3.048 -6.804 -7.278 1.00 89.69 90 GLY A N 1
ATOM 720 C CA . GLY A 1 90 ? 4.351 -6.385 -6.778 1.00 89.69 90 GLY A CA 1
ATOM 721 C C . GLY A 1 90 ? 4.633 -6.869 -5.354 1.00 89.69 90 GLY A C 1
ATOM 722 O O . GLY A 1 90 ? 3.804 -7.512 -4.701 1.00 89.69 90 GLY A O 1
ATOM 723 N N . LYS A 1 91 ? 5.846 -6.606 -4.864 1.00 92.00 91 LYS A N 1
ATOM 724 C CA . LYS A 1 91 ? 6.307 -7.147 -3.576 1.00 92.00 91 LYS A CA 1
ATOM 725 C C . LYS A 1 91 ? 5.594 -6.511 -2.386 1.00 92.00 91 LYS A C 1
ATOM 727 O O . LYS A 1 91 ? 5.281 -7.228 -1.439 1.00 92.00 91 LYS A O 1
ATOM 732 N N . SER A 1 92 ? 5.317 -5.214 -2.443 1.00 92.75 92 SER A N 1
ATOM 733 C CA . SER A 1 92 ? 4.577 -4.473 -1.426 1.00 92.75 92 SER A CA 1
ATOM 734 C C . SER A 1 92 ? 3.120 -4.914 -1.387 1.00 92.75 92 SER A C 1
ATOM 736 O O . SER A 1 92 ? 2.628 -5.275 -0.322 1.00 92.75 92 SER A O 1
ATOM 738 N N . GLY A 1 93 ? 2.453 -4.994 -2.543 1.00 93.75 93 GLY A N 1
ATOM 739 C CA . GLY A 1 93 ? 1.074 -5.491 -2.606 1.00 93.75 93 GLY A CA 1
ATOM 740 C C . GLY A 1 93 ? 0.951 -6.953 -2.158 1.00 93.75 93 GLY A C 1
ATOM 741 O O . GLY A 1 93 ? 0.035 -7.314 -1.423 1.00 93.75 93 GLY A O 1
ATOM 742 N N . THR A 1 94 ? 1.920 -7.800 -2.523 1.00 94.69 94 THR A N 1
ATOM 743 C CA . THR A 1 94 ? 1.976 -9.198 -2.060 1.00 94.69 94 THR A CA 1
ATOM 744 C C . THR A 1 94 ? 2.185 -9.296 -0.553 1.00 94.69 94 THR A C 1
ATOM 746 O O . THR A 1 94 ? 1.542 -10.122 0.092 1.00 94.69 94 THR A O 1
ATOM 749 N N . PHE A 1 95 ? 3.040 -8.448 0.021 1.00 95.00 95 PHE A N 1
ATOM 750 C CA . PHE A 1 95 ? 3.216 -8.375 1.467 1.00 95.00 95 PHE A CA 1
ATOM 751 C C . PHE A 1 95 ? 1.917 -7.963 2.175 1.00 95.00 95 PHE A C 1
ATOM 753 O O . PHE A 1 95 ? 1.490 -8.673 3.083 1.00 95.00 95 PHE A O 1
ATOM 760 N N . LEU A 1 96 ? 1.247 -6.894 1.728 1.00 95.31 96 LEU A N 1
ATOM 761 C CA . LEU A 1 96 ? -0.009 -6.437 2.336 1.00 95.31 96 LEU A CA 1
ATOM 762 C C . LEU A 1 96 ? -1.095 -7.524 2.303 1.00 95.31 96 LEU A C 1
ATOM 764 O O . LEU A 1 96 ? -1.741 -7.779 3.317 1.00 95.31 96 LEU A O 1
ATOM 768 N N . ARG A 1 97 ? -1.221 -8.257 1.190 1.00 94.62 97 ARG A N 1
ATOM 769 C CA . ARG A 1 97 ? -2.114 -9.427 1.126 1.00 94.62 97 ARG A CA 1
ATOM 770 C C . ARG A 1 97 ? -1.713 -10.547 2.075 1.00 94.62 97 ARG A C 1
ATOM 772 O O . ARG A 1 97 ? -2.577 -11.175 2.675 1.00 94.62 97 ARG A O 1
ATOM 779 N N . SER A 1 98 ? -0.414 -10.797 2.238 1.00 94.38 98 SER A N 1
ATOM 780 C CA . SER A 1 98 ? 0.071 -11.848 3.143 1.00 94.38 98 SER A CA 1
ATOM 781 C C . SER A 1 98 ? 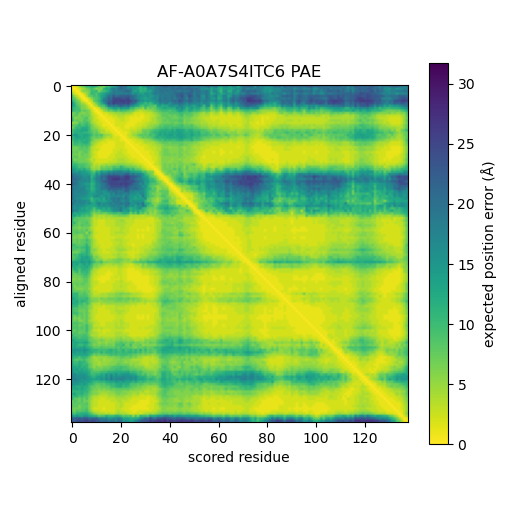-0.252 -11.583 4.617 1.00 94.38 98 SER A C 1
ATOM 783 O O . SER A 1 98 ? -0.327 -12.531 5.393 1.00 94.38 98 SER A O 1
ATOM 785 N N . ILE A 1 99 ? -0.481 -10.319 4.989 1.00 92.94 99 ILE A N 1
ATOM 786 C CA . ILE A 1 99 ? -0.903 -9.914 6.338 1.00 92.94 99 ILE A CA 1
ATOM 787 C C . ILE A 1 99 ? -2.416 -9.650 6.436 1.00 92.94 99 ILE A C 1
ATOM 789 O O . ILE A 1 99 ? -2.875 -9.088 7.426 1.00 92.94 99 ILE A O 1
ATOM 793 N N . GLY A 1 100 ? -3.192 -10.065 5.429 1.00 93.19 100 GLY A N 1
ATOM 794 C CA . GLY A 1 100 ? -4.655 -10.055 5.471 1.00 93.19 100 GLY A CA 1
ATOM 795 C C . GLY A 1 100 ? -5.330 -8.777 4.971 1.00 93.19 100 GLY A C 1
ATOM 796 O O . GLY A 1 100 ? -6.510 -8.590 5.251 1.00 93.19 100 GLY A O 1
A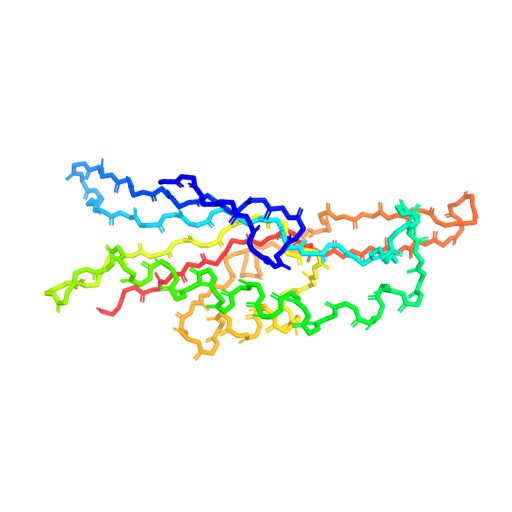TOM 797 N N . LEU A 1 101 ? -4.624 -7.898 4.250 1.00 94.75 101 LEU A N 1
ATOM 798 C CA . LEU A 1 101 ? -5.264 -6.766 3.574 1.00 94.75 101 LEU A CA 1
ATOM 799 C C . LEU A 1 101 ? -5.694 -7.140 2.153 1.00 94.75 101 LEU A C 1
ATOM 801 O O . LEU A 1 101 ? -5.000 -7.862 1.438 1.00 94.75 101 LEU A O 1
ATOM 805 N N . GLU A 1 102 ? -6.807 -6.577 1.708 1.00 94.75 102 GLU A N 1
ATOM 806 C CA . GLU A 1 102 ? -7.341 -6.750 0.360 1.00 94.75 102 GLU A CA 1
ATOM 807 C C . GLU A 1 102 ? -7.103 -5.505 -0.490 1.00 94.75 102 GLU A C 1
ATOM 809 O O . GLU A 1 102 ? -7.198 -4.396 0.021 1.00 94.75 102 GLU A O 1
ATOM 814 N N . ASP A 1 103 ? -6.802 -5.674 -1.781 1.00 93.56 103 ASP A N 1
ATOM 815 C CA . ASP A 1 103 ? -6.664 -4.562 -2.733 1.00 93.56 103 ASP A CA 1
ATOM 816 C C . ASP A 1 103 ? -8.026 -4.230 -3.353 1.00 93.56 103 ASP A C 1
ATOM 818 O O . ASP A 1 103 ? -8.483 -4.911 -4.276 1.00 93.56 103 ASP A O 1
ATOM 822 N N . GLY A 1 104 ? -8.660 -3.169 -2.859 1.00 90.69 104 GLY A N 1
ATOM 823 C CA . GLY A 1 104 ? -9.981 -2.742 -3.310 1.00 90.69 104 GLY A CA 1
ATOM 824 C C . GLY A 1 104 ? -10.001 -2.246 -4.751 1.00 90.69 104 GLY A C 1
ATOM 825 O O . GLY A 1 104 ? -10.985 -2.460 -5.456 1.00 90.69 104 GL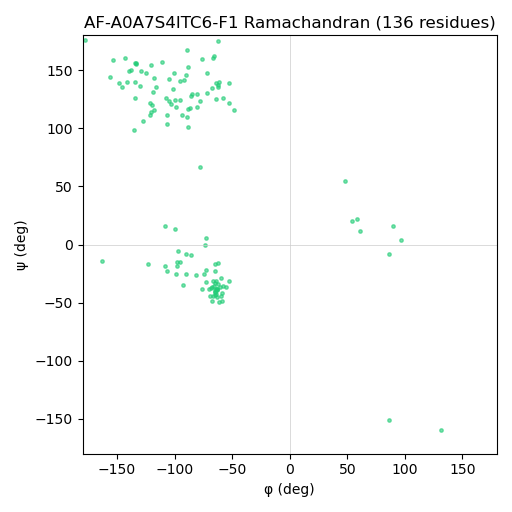Y A O 1
ATOM 826 N N . ILE A 1 105 ? -8.908 -1.650 -5.241 1.00 86.38 105 ILE A N 1
ATOM 827 C CA . ILE A 1 105 ? -8.847 -1.242 -6.650 1.00 86.38 105 ILE A CA 1
ATOM 828 C C . ILE A 1 105 ? -8.783 -2.491 -7.527 1.00 86.38 105 ILE A C 1
ATOM 830 O O . ILE A 1 105 ? -9.535 -2.585 -8.489 1.00 86.38 105 ILE A O 1
ATOM 834 N N . TYR A 1 106 ? -7.970 -3.495 -7.174 1.00 82.88 106 TYR A N 1
ATOM 835 C CA . TYR A 1 106 ? -7.913 -4.750 -7.939 1.00 82.88 106 TYR A CA 1
ATOM 836 C C . TYR A 1 106 ? -9.258 -5.467 -8.052 1.00 82.88 106 TYR A C 1
ATOM 838 O O . TYR A 1 106 ? -9.540 -6.071 -9.085 1.00 82.88 106 TYR A O 1
ATOM 846 N N . GLN A 1 107 ? -10.078 -5.416 -7.006 1.00 82.31 107 GLN A N 1
ATOM 847 C CA . GLN A 1 107 ? -11.370 -6.098 -6.985 1.00 82.31 107 GLN A CA 1
ATOM 848 C C . GLN A 1 107 ? -12.441 -5.408 -7.841 1.00 82.31 107 GLN A C 1
ATOM 850 O O . GLN A 1 107 ? -13.375 -6.072 -8.292 1.00 82.31 107 GLN A O 1
ATOM 855 N N . HIS A 1 108 ? -12.318 -4.098 -8.071 1.00 84.44 108 HIS A N 1
ATOM 856 C CA . HIS A 1 108 ? -13.399 -3.290 -8.638 1.00 84.44 108 HIS A CA 1
ATOM 857 C C . HIS A 1 108 ? -13.034 -2.536 -9.922 1.00 84.44 108 HIS A C 1
ATOM 859 O O . HIS A 1 108 ? -13.942 -2.119 -10.641 1.00 84.44 108 HIS A O 1
ATOM 865 N N . ASP A 1 109 ? -11.747 -2.375 -10.240 1.00 81.88 109 ASP A N 1
ATOM 866 C CA . ASP A 1 109 ? -11.289 -1.578 -11.377 1.00 81.88 109 ASP A CA 1
ATOM 867 C C . ASP A 1 109 ? -9.987 -2.117 -12.008 1.00 81.88 109 ASP A C 1
ATOM 869 O O . ASP A 1 109 ? -9.020 -2.487 -11.340 1.00 81.88 109 ASP A O 1
ATOM 873 N N . ASN A 1 110 ? -9.938 -2.107 -13.341 1.00 81.19 110 ASN A N 1
ATOM 874 C CA . ASN A 1 110 ? -8.770 -2.481 -14.144 1.00 81.19 110 ASN A CA 1
ATOM 875 C C . ASN A 1 110 ? -8.102 -1.272 -14.823 1.00 81.19 110 ASN A C 1
ATOM 877 O O . ASN A 1 110 ? -7.314 -1.442 -15.755 1.00 81.19 110 ASN A O 1
ATOM 881 N N . SER A 1 111 ? -8.419 -0.055 -14.381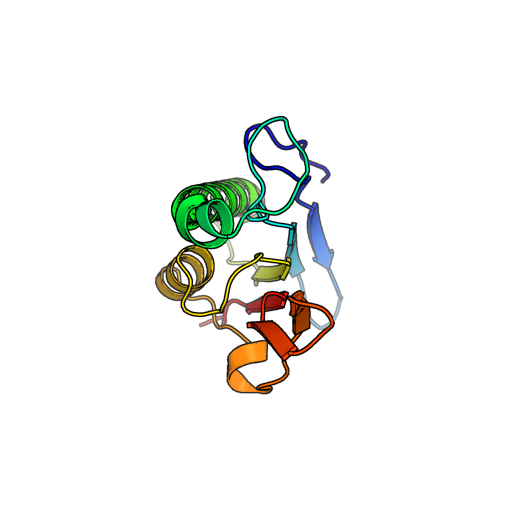 1.00 86.88 111 SER A N 1
ATOM 882 C CA . SER A 1 111 ? -7.859 1.180 -14.923 1.00 86.88 111 SER A CA 1
ATOM 883 C C . SER A 1 111 ? -6.340 1.257 -14.761 1.00 86.88 111 SER A C 1
ATOM 885 O O . SER A 1 111 ? -5.764 0.896 -13.733 1.00 86.88 111 SER A O 1
ATOM 887 N N . ILE A 1 112 ? -5.688 1.774 -15.801 1.00 89.19 112 ILE A N 1
ATOM 888 C CA . ILE A 1 112 ? -4.278 2.163 -15.780 1.00 89.19 112 ILE A CA 1
ATOM 889 C C . ILE A 1 112 ? -4.195 3.508 -15.060 1.00 89.19 112 ILE A C 1
ATOM 891 O O . ILE A 1 112 ? -4.840 4.464 -15.486 1.00 89.19 112 ILE A O 1
ATOM 895 N N . THR A 1 113 ? -3.396 3.596 -13.998 1.00 90.44 113 THR A N 1
ATOM 896 C CA . THR A 1 113 ? -3.233 4.851 -13.245 1.00 90.44 113 THR A CA 1
ATOM 897 C C . THR A 1 113 ? -1.977 5.614 -13.652 1.00 90.44 113 THR A C 1
ATOM 899 O O . THR A 1 113 ? -1.867 6.810 -13.399 1.00 90.44 113 THR A O 1
ATOM 902 N N . TRP A 1 114 ? -1.052 4.956 -14.359 1.00 91.06 114 TRP A N 1
ATOM 903 C CA . TRP A 1 114 ? 0.184 5.572 -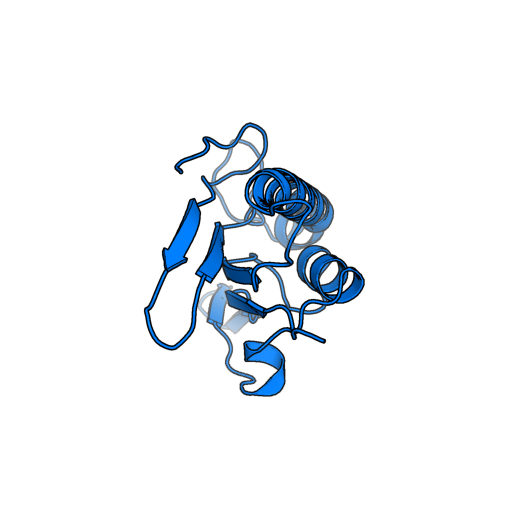14.812 1.00 91.06 114 TRP A CA 1
ATOM 904 C C . TRP A 1 114 ? 0.597 5.115 -16.212 1.00 91.06 114 TRP A C 1
ATOM 906 O O . TRP A 1 114 ? 0.531 3.931 -16.555 1.00 91.06 114 TRP A O 1
ATOM 916 N N . GLN A 1 115 ? 1.093 6.059 -17.014 1.00 89.06 115 GLN A N 1
ATOM 917 C CA . GLN A 1 115 ? 1.649 5.795 -18.336 1.00 89.06 115 GLN A CA 1
ATOM 918 C C . GLN A 1 115 ? 2.812 6.743 -18.638 1.00 89.06 115 GLN A C 1
ATOM 920 O O . GLN A 1 115 ? 2.708 7.956 -18.461 1.00 89.06 115 GLN A O 1
ATOM 925 N N . TRP A 1 116 ? 3.894 6.195 -19.187 1.00 83.88 116 TRP A N 1
ATOM 926 C CA . TRP A 1 116 ? 5.002 6.953 -19.749 1.00 83.88 116 TRP A CA 1
ATOM 927 C C . TRP A 1 116 ? 5.201 6.606 -21.228 1.00 83.88 116 TRP A C 1
ATOM 929 O O . TRP A 1 116 ? 5.619 5.485 -21.542 1.00 83.88 116 TRP A O 1
ATOM 939 N N . PRO A 1 117 ? 4.919 7.545 -22.151 1.00 87.00 117 PRO A N 1
ATOM 940 C CA . PRO A 1 117 ? 5.226 7.360 -23.561 1.00 87.00 117 PRO A CA 1
ATOM 941 C C . PRO A 1 117 ? 6.739 7.438 -23.807 1.00 87.00 117 PRO A C 1
ATOM 943 O O . PRO A 1 117 ? 7.419 8.378 -23.397 1.00 87.00 117 PRO A O 1
ATOM 946 N N . LEU A 1 118 ? 7.255 6.450 -24.530 1.00 81.25 118 LEU A N 1
ATOM 947 C CA . LEU A 1 118 ? 8.635 6.319 -24.980 1.00 81.25 118 LEU A CA 1
ATOM 948 C C . LEU A 1 118 ? 8.723 6.488 -26.500 1.00 81.25 118 LEU A C 1
ATOM 950 O O . LEU A 1 118 ? 7.756 6.257 -27.224 1.00 81.25 118 LEU A O 1
ATOM 954 N N . LEU A 1 119 ? 9.909 6.867 -26.994 1.00 80.62 119 LEU A N 1
ATOM 955 C CA . LEU A 1 119 ? 10.211 6.979 -28.430 1.00 80.62 119 LEU A CA 1
ATOM 956 C C . LEU A 1 119 ? 9.128 7.758 -29.204 1.00 80.62 119 LEU A C 1
ATOM 958 O O . LEU A 1 119 ? 8.537 7.244 -30.148 1.00 80.62 119 LEU A O 1
ATOM 962 N N . TYR A 1 120 ? 8.835 8.986 -28.760 1.00 79.31 120 TYR A N 1
ATOM 963 C CA . TYR A 1 120 ? 7.796 9.852 -29.342 1.00 79.31 120 TYR A CA 1
ATOM 964 C C . TYR A 1 120 ? 6.375 9.245 -29.349 1.00 79.31 120 TYR A C 1
ATOM 966 O O . TYR A 1 120 ? 5.522 9.684 -30.114 1.00 79.31 120 TYR A O 1
ATOM 974 N N . GLY A 1 121 ? 6.106 8.262 -28.481 1.00 76.88 121 GLY A N 1
ATOM 975 C CA . GLY A 1 121 ? 4.794 7.633 -28.312 1.00 76.88 121 GLY A CA 1
ATOM 976 C C . GLY A 1 121 ? 4.598 6.326 -29.083 1.00 76.88 121 GLY A C 1
ATOM 977 O O . GLY A 1 121 ? 3.506 5.770 -29.042 1.00 76.88 121 GLY A O 1
ATOM 978 N N . TRP A 1 122 ? 5.622 5.805 -29.768 1.00 84.00 122 TRP A N 1
ATOM 979 C CA . TRP A 1 122 ? 5.535 4.494 -30.434 1.00 84.00 122 TRP A CA 1
ATOM 980 C C . TRP A 1 122 ? 5.546 3.316 -29.463 1.00 84.00 122 TRP A C 1
ATOM 982 O O . TRP A 1 122 ? 5.080 2.230 -29.796 1.00 84.00 122 TRP A O 1
ATOM 992 N N . PHE A 1 123 ? 6.071 3.537 -28.263 1.00 82.94 123 PHE A N 1
ATOM 993 C CA . PHE A 1 123 ? 6.058 2.575 -27.176 1.00 82.94 123 PHE A CA 1
ATOM 994 C C . PHE A 1 123 ? 5.612 3.287 -25.912 1.00 82.94 123 PHE A C 1
ATOM 996 O O . PHE A 1 123 ? 5.815 4.489 -25.773 1.00 82.94 123 PHE A O 1
ATOM 1003 N N . SER A 1 124 ? 5.054 2.544 -24.970 1.00 85.31 124 SER A N 1
ATOM 1004 C CA . SER A 1 124 ? 4.718 3.079 -23.658 1.00 85.31 124 SER A CA 1
ATOM 1005 C C . SER A 1 124 ? 5.092 2.064 -22.593 1.00 85.31 124 SER A C 1
ATOM 1007 O O . SER A 1 124 ? 5.073 0.860 -22.837 1.00 85.31 124 SER A O 1
ATOM 1009 N N . ILE A 1 125 ? 5.426 2.558 -21.410 1.00 84.44 125 ILE A N 1
ATOM 1010 C CA . ILE A 1 125 ? 5.358 1.773 -20.180 1.00 84.44 125 ILE A CA 1
ATOM 1011 C C . ILE A 1 125 ? 4.083 2.227 -19.486 1.00 84.44 125 ILE A C 1
ATOM 1013 O O . ILE A 1 125 ? 3.811 3.423 -19.422 1.00 84.44 125 ILE A O 1
ATOM 1017 N N . TRP A 1 126 ? 3.279 1.295 -19.005 1.00 87.81 126 TRP A N 1
ATOM 1018 C CA . TRP A 1 126 ? 2.051 1.596 -18.287 1.00 87.81 126 TRP A CA 1
ATOM 1019 C C . TRP A 1 126 ? 1.862 0.594 -17.164 1.00 87.81 126 TRP A C 1
ATOM 1021 O O . TRP A 1 126 ? 2.448 -0.488 -17.184 1.00 87.81 126 TRP A O 1
ATOM 1031 N N . GLY A 1 127 ? 1.032 0.964 -16.202 1.00 88.56 127 GLY A N 1
ATOM 1032 C CA . GLY A 1 127 ? 0.666 0.089 -15.108 1.00 88.56 127 GLY A CA 1
ATOM 1033 C C . GLY A 1 127 ? -0.336 0.754 -14.181 1.00 88.56 127 GLY A C 1
ATOM 1034 O O . GLY A 1 127 ? -0.706 1.920 -14.344 1.00 88.56 127 GLY A O 1
ATOM 1035 N N . ARG A 1 128 ? -0.781 -0.019 -13.199 1.00 91.31 128 ARG A N 1
ATOM 1036 C CA . ARG A 1 128 ? -1.615 0.471 -12.109 1.00 91.31 128 ARG A CA 1
ATOM 1037 C C . ARG A 1 128 ? -0.777 0.535 -10.848 1.00 91.31 128 ARG A C 1
ATOM 1039 O O . ARG A 1 128 ? -0.451 -0.511 -10.291 1.00 91.31 128 ARG A O 1
ATOM 1046 N N . TYR A 1 129 ? -0.375 1.735 -10.459 1.00 92.44 129 TYR A N 1
ATOM 1047 C CA . TYR A 1 129 ? 0.547 1.949 -9.340 1.00 92.44 129 TYR A CA 1
ATOM 1048 C C . TYR A 1 129 ? -0.131 2.537 -8.116 1.00 92.44 129 TYR A C 1
ATOM 1050 O O . TYR A 1 129 ? 0.385 2.384 -7.013 1.00 92.44 129 TYR A O 1
ATOM 1058 N N . ASP A 1 130 ? -1.304 3.126 -8.300 1.00 94.00 130 ASP A N 1
ATOM 1059 C CA . ASP A 1 130 ? -2.138 3.592 -7.210 1.00 94.00 130 ASP A CA 1
ATOM 1060 C C . ASP A 1 130 ? -3.006 2.436 -6.727 1.00 94.00 130 ASP A C 1
ATOM 1062 O O . ASP A 1 130 ? -3.685 1.778 -7.523 1.00 94.00 130 ASP A O 1
ATOM 1066 N N . HIS A 1 131 ? -2.972 2.182 -5.420 1.00 95.12 131 HIS A N 1
ATOM 1067 C CA . HIS A 1 131 ? -3.755 1.121 -4.789 1.00 95.12 131 HIS A CA 1
ATOM 1068 C C . HIS A 1 131 ? -4.421 1.625 -3.517 1.00 95.12 131 HIS A C 1
ATOM 1070 O O . HIS A 1 131 ? -3.950 2.565 -2.873 1.00 95.12 131 HIS A O 1
ATOM 1076 N N . ILE A 1 132 ? -5.507 0.953 -3.146 1.00 95.62 132 ILE A N 1
ATOM 1077 C CA . ILE A 1 132 ? -6.174 1.109 -1.855 1.00 95.62 132 ILE A CA 1
ATOM 1078 C C . ILE A 1 132 ? -6.304 -0.288 -1.268 1.00 95.62 132 ILE A C 1
ATOM 1080 O O . ILE A 1 132 ? -7.115 -1.090 -1.726 1.00 95.62 132 ILE A O 1
ATOM 1084 N N . PHE A 1 133 ? -5.490 -0.571 -0.261 1.00 96.38 133 PHE A N 1
ATOM 1085 C CA . PHE A 1 133 ? -5.573 -1.782 0.531 1.00 96.38 133 PHE A CA 1
ATOM 1086 C C . PHE A 1 133 ? -6.389 -1.532 1.793 1.00 96.38 133 PHE A C 1
ATOM 1088 O O . PHE A 1 133 ? -6.237 -0.487 2.421 1.00 96.38 133 PHE A O 1
ATOM 1095 N N . TYR A 1 134 ? -7.216 -2.482 2.206 1.00 95.31 134 TYR A N 1
ATOM 1096 C CA . TYR A 1 134 ? -7.976 -2.373 3.450 1.00 95.31 134 TYR A CA 1
ATOM 1097 C C . TYR A 1 134 ? -8.012 -3.701 4.202 1.00 95.31 134 TYR A C 1
ATOM 1099 O O . TYR A 1 134 ? -7.952 -4.774 3.605 1.00 95.31 134 TYR A O 1
ATOM 1107 N N . SER A 1 135 ? -8.088 -3.637 5.530 1.00 93.06 135 SER A N 1
ATOM 1108 C CA . SER A 1 135 ? -8.327 -4.816 6.360 1.00 93.06 135 SER A CA 1
ATOM 1109 C C . SER A 1 135 ? -9.814 -5.152 6.370 1.00 93.06 135 SER A C 1
ATOM 1111 O O . SER A 1 135 ? -10.633 -4.297 6.712 1.00 93.06 135 SER A O 1
ATOM 1113 N N . THR A 1 136 ? -10.168 -6.400 6.093 1.00 77.94 136 THR A N 1
ATOM 1114 C CA . THR A 1 136 ? -11.493 -6.925 6.430 1.00 77.94 136 THR A CA 1
ATOM 1115 C C . THR A 1 136 ? -11.497 -7.303 7.909 1.00 77.94 136 THR A C 1
ATOM 1117 O O . THR A 1 136 ? -10.712 -8.150 8.332 1.00 77.94 136 THR A O 1
ATOM 1120 N N . THR A 1 137 ? -12.341 -6.669 8.719 1.00 61.66 137 THR A N 1
ATOM 1121 C CA . THR A 1 137 ? -12.590 -7.129 10.093 1.00 61.66 137 THR A CA 1
ATOM 1122 C C . THR A 1 137 ? -13.246 -8.508 10.053 1.00 61.66 137 THR A C 1
ATOM 1124 O O . THR A 1 137 ? -14.286 -8.654 9.409 1.00 61.66 137 THR A O 1
ATOM 1127 N N . ASN A 1 138 ? -12.651 -9.486 10.740 1.00 45.03 138 ASN A N 1
ATOM 1128 C CA . ASN A 1 138 ? -13.375 -10.670 11.217 1.00 45.03 138 ASN A CA 1
ATOM 1129 C C . ASN A 1 138 ? -14.063 -10.352 12.544 1.00 45.03 138 ASN A C 1
ATOM 1131 O O . ASN A 1 138 ? -13.444 -9.620 13.351 1.00 45.03 138 ASN A O 1
#

Foldseek 3Di:
DWDDDPQFPDTKDWDWDADDVPGTEIEIEDAGHALDDPPPRDHDVVSLPVCQVSLLVVLVVVVVVVVVVADPVDGHKYKYWYFSNDACPGNNNVVLVVVAKDWPCVVPHPDWPDKDADPNNPDIDTHRGTTIIIHDDD

pLDDT: mean 82.23, std 14.29, range [42.72, 96.56]

Sequence (138 aa):
SWSPSTCGWFPGWIVQAKEEEIGEILLLNVHLRPPLPAGTGRPSITEYFSSRNDRKQDIEKWMQELQCFQPDTKQIPVIVAGDFNEESIGKSGTFLRSIGLEDGIYQHDNSITWQWPLLYGWFSIWGRYDHIFYSTTN

Organism: NCBI:txid1487602

Mean predicted aligned error: 7.12 Å

InterPro domains:
  IPR005135 Endonuclease/exonuclease/phosphatase [PF03372] (66-136)
  IPR036691 Endonuclease/exonuclease/phosphatase superfamily [G3DSA:3.60.10.10] (6-137)
  IPR036691 Endonuclease/exonuclease/phosphatase superfamily [SSF56219] (19-137)